Protein AF-Q03G58-F1 (afdb_monomer)

Foldseek 3Di:
DVVVVVVVVVVVVVVVVVLVVLQVQLLVVLPPDDPDQKDWLCVNCVSLVHDSVLCCDQPQVPPVCVVVNVVCVVVVQWDWDDDDPDTIIMGGSVSVSVVCVVCVVPGCSDPDDD

Mean predicted aligned error: 9.74 Å

Solvent-accessible surface area (backbone atoms only — not comparable to full-atom values): 6578 Å² total; per-residue (Å²): 108,75,66,59,55,50,51,52,50,53,52,49,51,52,50,49,54,52,48,50,52,53,49,52,52,28,56,54,50,63,74,57,89,65,99,56,69,55,40,40,51,62,54,48,12,57,55,64,76,46,49,62,59,56,46,38,54,70,50,68,65,18,79,90,40,40,68,58,53,46,52,34,35,76,70,64,43,37,46,78,46,75,55,86,97,44,73,48,42,38,33,28,37,66,61,52,40,52,50,42,71,75,44,48,89,77,49,83,82,67,91,77,84,127

Organism: Pediococcus pentosaceus (strain ATCC 25745 / CCUG 21536 / LMG 10740 / 183-1w) (NCBI:txid278197)

Sequence (114 aa):
MALDTMFEAMSKELVNEVLDRLRDEAIIKLDQDVLSPVISKHQLAKELCKSDKWVKDNIFENPRYSTDIQSMRDKGLIQMTAYGEKTRVIVNRKAIKKFLDEHSAELPWLEGVK

Radius of gyration: 16.7 Å; Cα contacts (8 Å, |Δi|>4): 91; chains: 1; bounding box: 41×28×52 Å

Secondary structure (DSSP, 8-state):
-HHHHHHHHHHHHHHHHHHHHHHHHHHHHTTSS-S-SEEEHHHHHHHTT--HHHHIIIIIS-GGGHHHHHHHHHTTSEEEEEETTEEEEEEEHHHHHHHHHHHTTTS---TT--

pLDDT: mean 76.83, std 10.72, range [33.06, 88.69]

Structure (mmCIF, N/CA/C/O backbone):
data_AF-Q03G58-F1
#
_entry.id   AF-Q03G58-F1
#
loop_
_atom_site.group_PDB
_atom_site.id
_atom_site.type_symbol
_atom_site.label_atom_id
_atom_site.label_alt_id
_atom_site.label_comp_id
_atom_site.label_asym_id
_atom_site.label_entity_id
_atom_site.label_seq_id
_atom_site.pdbx_PDB_ins_code
_atom_site.Cartn_x
_atom_site.Cartn_y
_atom_site.Cartn_z
_atom_site.occupancy
_atom_site.B_iso_or_equiv
_atom_site.auth_seq_id
_atom_site.auth_comp_id
_atom_site.auth_asym_id
_atom_site.auth_atom_id
_atom_site.pdbx_PDB_model_num
ATOM 1 N N . MET A 1 1 ? 24.093 -4.040 -34.830 1.00 56.75 1 MET A N 1
ATOM 2 C CA . MET A 1 1 ? 22.846 -4.839 -34.868 1.00 56.75 1 MET A CA 1
ATOM 3 C C . MET A 1 1 ? 22.808 -5.857 -33.733 1.00 56.75 1 MET A C 1
ATOM 5 O O . MET A 1 1 ? 22.087 -5.586 -32.798 1.00 56.75 1 MET A O 1
ATOM 9 N N . ALA A 1 2 ? 23.596 -6.944 -33.707 1.00 66.38 2 ALA A N 1
ATOM 10 C CA . ALA A 1 2 ? 23.544 -7.894 -32.573 1.00 66.38 2 ALA A CA 1
ATOM 11 C C . ALA A 1 2 ? 24.090 -7.326 -31.240 1.00 66.38 2 ALA A C 1
ATOM 13 O O . ALA A 1 2 ? 23.549 -7.615 -30.177 1.00 66.38 2 ALA A O 1
ATOM 14 N N . LEU A 1 3 ? 25.138 -6.494 -31.304 1.00 62.50 3 LEU A N 1
ATOM 15 C CA . LEU A 1 3 ? 25.772 -5.902 -30.119 1.00 62.50 3 LEU A CA 1
ATOM 16 C C . LEU A 1 3 ? 24.887 -4.843 -29.442 1.00 62.50 3 LEU A C 1
ATOM 18 O O . LEU A 1 3 ? 24.815 -4.807 -28.220 1.00 62.50 3 LEU A O 1
ATOM 22 N N . ASP A 1 4 ? 24.183 -4.028 -30.231 1.00 63.50 4 ASP A N 1
ATOM 23 C CA . ASP A 1 4 ? 23.256 -3.006 -29.727 1.00 63.50 4 ASP A CA 1
ATOM 24 C C . ASP A 1 4 ? 22.070 -3.650 -29.003 1.00 63.50 4 ASP A C 1
ATOM 26 O O . ASP A 1 4 ? 21.688 -3.216 -27.922 1.00 63.50 4 ASP A O 1
ATOM 30 N N . THR A 1 5 ? 21.548 -4.756 -29.543 1.00 69.44 5 THR A N 1
ATOM 31 C CA . THR A 1 5 ? 20.471 -5.525 -28.905 1.00 69.44 5 THR A CA 1
ATOM 32 C C . THR A 1 5 ? 20.936 -6.202 -27.613 1.00 69.44 5 THR A C 1
ATOM 34 O O . THR A 1 5 ? 20.191 -6.233 -26.638 1.00 69.44 5 THR A O 1
ATOM 37 N N . MET A 1 6 ? 22.173 -6.714 -27.569 1.00 63.78 6 MET A N 1
ATOM 38 C CA . MET A 1 6 ? 22.760 -7.260 -26.337 1.00 63.78 6 MET A CA 1
ATOM 39 C C . MET A 1 6 ? 23.016 -6.168 -25.289 1.00 63.78 6 MET A C 1
ATOM 41 O O . MET A 1 6 ? 22.757 -6.388 -24.109 1.00 63.78 6 MET A O 1
ATOM 45 N N . PHE A 1 7 ? 23.480 -4.986 -25.704 1.00 68.50 7 PHE A N 1
ATOM 46 C CA . PHE A 1 7 ? 23.691 -3.845 -24.814 1.00 68.50 7 PHE A CA 1
ATOM 47 C C . PHE A 1 7 ? 22.371 -3.317 -24.237 1.00 68.50 7 PHE A C 1
ATOM 49 O O . PHE A 1 7 ? 22.276 -3.097 -23.032 1.00 68.50 7 PHE A O 1
ATOM 56 N N . GLU A 1 8 ? 21.325 -3.193 -25.058 1.00 70.50 8 GLU A N 1
ATOM 57 C CA . GLU A 1 8 ? 19.981 -2.851 -24.582 1.00 70.50 8 GLU A CA 1
ATOM 58 C C . GLU A 1 8 ? 19.420 -3.901 -23.617 1.00 70.50 8 GLU A C 1
ATOM 60 O O . GLU A 1 8 ? 18.810 -3.539 -22.611 1.00 70.50 8 GLU A O 1
ATOM 65 N N . ALA A 1 9 ? 19.629 -5.192 -23.891 1.00 67.31 9 ALA A N 1
ATOM 66 C CA . ALA A 1 9 ? 19.168 -6.269 -23.019 1.00 67.31 9 ALA A CA 1
ATOM 67 C C . ALA A 1 9 ? 19.869 -6.237 -21.651 1.00 67.31 9 ALA A C 1
ATOM 69 O O . ALA A 1 9 ? 19.187 -6.206 -20.629 1.00 67.31 9 ALA A O 1
ATOM 70 N N . MET A 1 10 ? 21.204 -6.141 -21.626 1.00 65.56 10 MET A N 1
ATOM 71 C CA . MET A 1 10 ? 21.970 -6.019 -20.377 1.00 65.56 10 MET A CA 1
ATOM 72 C C . MET A 1 10 ? 21.618 -4.738 -19.615 1.00 65.56 10 MET A C 1
ATOM 74 O O . MET A 1 10 ? 21.524 -4.750 -18.391 1.00 65.56 10 MET A O 1
ATOM 78 N N . SER A 1 11 ? 21.384 -3.629 -20.324 1.00 73.50 11 SER A N 1
ATOM 79 C CA . SER A 1 11 ? 20.961 -2.379 -19.693 1.00 73.50 11 SER A CA 1
ATOM 80 C C . SER A 1 11 ? 19.583 -2.509 -19.045 1.00 73.50 11 SER A C 1
ATOM 82 O O . SER A 1 11 ? 19.385 -1.976 -17.958 1.00 73.50 11 SER A O 1
ATOM 84 N N . LYS A 1 12 ? 18.633 -3.204 -19.680 1.00 73.88 12 LYS A N 1
ATOM 85 C CA . LYS A 1 12 ? 17.306 -3.465 -19.100 1.00 73.88 12 LYS A CA 1
ATOM 86 C C . LYS A 1 12 ? 17.389 -4.397 -17.897 1.00 73.88 12 LYS A C 1
ATOM 88 O O . LYS A 1 12 ? 16.715 -4.156 -16.903 1.00 73.88 12 LYS A O 1
ATOM 93 N N . GLU A 1 13 ? 18.225 -5.425 -17.973 1.00 75.06 13 GLU A N 1
ATOM 94 C CA . GLU A 1 13 ? 18.432 -6.383 -16.886 1.00 75.06 13 GLU A CA 1
ATOM 95 C C . GLU A 1 13 ? 19.023 -5.702 -15.643 1.00 75.06 13 GLU A C 1
ATOM 97 O O . GLU A 1 13 ? 18.471 -5.833 -14.553 1.00 75.06 13 GLU A O 1
ATOM 102 N N . LEU A 1 14 ? 20.049 -4.861 -15.823 1.00 75.56 14 LEU A N 1
ATOM 103 C CA . LEU A 1 14 ? 20.640 -4.078 -14.736 1.00 75.56 14 LEU A CA 1
ATOM 104 C C . LEU A 1 14 ? 19.637 -3.084 -14.126 1.00 75.56 14 LEU A C 1
ATOM 106 O O . LEU A 1 14 ? 19.591 -2.901 -12.912 1.00 75.56 14 LEU A O 1
ATOM 110 N N . VAL A 1 15 ? 18.821 -2.437 -14.965 1.00 73.44 15 VAL A N 1
ATOM 111 C CA . VAL A 1 1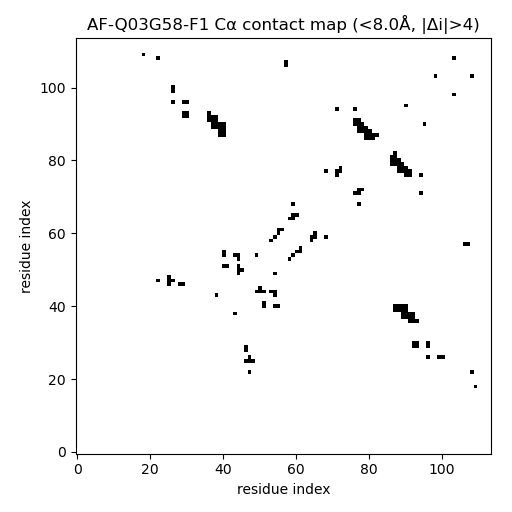5 ? 17.768 -1.516 -14.510 1.00 73.44 15 VAL A CA 1
ATOM 112 C C . VAL A 1 15 ? 16.718 -2.258 -13.685 1.00 73.44 15 VAL A C 1
ATOM 114 O O . VAL A 1 15 ? 16.348 -1.774 -12.618 1.00 73.44 15 VAL A O 1
ATOM 117 N N . ASN A 1 16 ? 16.282 -3.439 -14.126 1.00 72.75 16 ASN A N 1
ATOM 118 C CA . ASN A 1 16 ? 15.341 -4.264 -13.372 1.00 72.75 16 ASN A CA 1
ATOM 119 C C . ASN A 1 16 ? 15.928 -4.697 -12.024 1.00 72.75 16 ASN A C 1
ATOM 121 O O . ASN A 1 16 ? 15.261 -4.545 -11.007 1.00 72.75 16 ASN A O 1
ATOM 125 N N . GLU A 1 17 ? 17.191 -5.131 -11.987 1.00 77.19 17 GLU A N 1
ATOM 126 C CA . GLU A 1 17 ? 17.852 -5.541 -10.743 1.00 77.19 17 GLU A CA 1
ATOM 127 C C . GLU A 1 17 ? 17.974 -4.377 -9.741 1.00 77.19 17 GLU A C 1
ATOM 129 O O . GLU A 1 17 ? 17.718 -4.537 -8.546 1.00 77.19 17 GLU A O 1
ATOM 134 N N . VAL A 1 18 ? 18.320 -3.175 -10.215 1.00 73.81 18 VAL A N 1
ATOM 135 C CA . VAL A 1 18 ? 18.358 -1.969 -9.371 1.00 73.81 18 VAL A CA 1
ATOM 136 C C . VAL A 1 18 ? 16.962 -1.612 -8.859 1.00 73.81 18 VAL A C 1
ATOM 138 O O . VAL A 1 18 ? 16.815 -1.225 -7.700 1.00 73.81 18 VAL A O 1
ATOM 141 N N . LEU A 1 19 ? 15.932 -1.746 -9.692 1.00 71.19 19 LEU A N 1
ATOM 142 C CA . LEU A 1 19 ? 14.559 -1.443 -9.300 1.00 71.19 19 LEU A CA 1
ATOM 143 C C . LEU A 1 19 ? 14.000 -2.457 -8.292 1.00 71.19 19 LEU A C 1
ATOM 145 O O . LEU A 1 19 ? 13.309 -2.042 -7.361 1.00 71.19 19 LEU A O 1
ATOM 149 N N . ASP A 1 20 ? 14.339 -3.739 -8.423 1.00 75.56 20 ASP A N 1
ATOM 150 C CA . ASP A 1 20 ? 13.989 -4.770 -7.441 1.00 75.56 20 ASP A CA 1
ATOM 151 C C . ASP A 1 20 ? 14.664 -4.492 -6.091 1.00 75.56 20 ASP A C 1
ATOM 153 O O . ASP A 1 20 ? 13.995 -4.476 -5.058 1.00 75.56 20 ASP A O 1
ATOM 157 N N . ARG A 1 21 ? 15.955 -4.127 -6.089 1.00 74.25 21 ARG A N 1
ATOM 158 C CA . ARG A 1 21 ? 16.652 -3.713 -4.857 1.00 74.25 21 ARG A CA 1
ATOM 159 C C . ARG A 1 21 ? 16.014 -2.482 -4.210 1.00 74.25 21 ARG A C 1
ATOM 161 O O . ARG A 1 21 ? 15.852 -2.442 -2.993 1.00 74.25 21 ARG A O 1
ATOM 168 N N . LEU A 1 22 ? 15.631 -1.480 -5.005 1.00 71.50 22 LEU A N 1
ATOM 169 C CA . LEU A 1 22 ? 14.966 -0.270 -4.502 1.00 71.50 22 LEU A CA 1
ATOM 170 C C . LEU A 1 22 ? 13.579 -0.568 -3.919 1.00 71.50 22 LEU A C 1
ATOM 172 O O . LEU A 1 22 ? 13.188 0.044 -2.923 1.00 71.50 22 LEU A O 1
ATOM 176 N N . ARG A 1 23 ? 12.842 -1.505 -4.521 1.00 74.44 23 ARG A N 1
ATOM 177 C CA . ARG A 1 23 ? 11.563 -1.998 -4.003 1.00 74.44 23 ARG A CA 1
ATOM 178 C C . ARG A 1 23 ? 11.750 -2.692 -2.657 1.00 74.44 23 ARG A C 1
ATOM 180 O O . ARG A 1 23 ? 11.048 -2.343 -1.710 1.00 74.44 23 ARG A O 1
ATOM 187 N N . ASP A 1 24 ? 12.693 -3.622 -2.557 1.00 76.31 24 ASP A N 1
ATOM 188 C CA . ASP A 1 24 ? 12.947 -4.351 -1.314 1.00 76.31 24 ASP A CA 1
ATOM 189 C C . ASP A 1 24 ? 13.383 -3.395 -0.197 1.00 76.31 24 ASP A C 1
ATOM 191 O O . ASP A 1 24 ? 12.849 -3.443 0.912 1.00 76.31 24 ASP A O 1
ATOM 195 N N . GLU A 1 25 ? 14.264 -2.435 -0.495 1.00 73.69 25 GLU A N 1
ATOM 196 C CA . GLU A 1 25 ? 14.639 -1.388 0.458 1.00 73.69 25 GLU A CA 1
ATOM 197 C C . GLU A 1 25 ? 13.446 -0.543 0.929 1.00 73.69 25 GLU A C 1
ATOM 199 O O . GLU A 1 25 ? 13.366 -0.202 2.112 1.00 73.69 25 GLU A O 1
ATOM 204 N N . ALA A 1 26 ? 12.526 -0.184 0.029 1.00 69.88 26 ALA A N 1
ATOM 205 C CA . ALA A 1 26 ? 11.335 0.592 0.370 1.00 69.88 26 ALA A CA 1
ATOM 206 C C . ALA A 1 26 ? 10.394 -0.187 1.305 1.00 69.88 26 ALA A C 1
ATOM 208 O O . ALA A 1 26 ? 9.886 0.364 2.284 1.00 69.88 26 ALA A O 1
ATOM 209 N N . ILE A 1 27 ? 10.200 -1.483 1.047 1.00 71.19 27 ILE A N 1
ATOM 210 C CA . ILE A 1 27 ? 9.359 -2.358 1.875 1.00 71.19 27 ILE A CA 1
ATOM 211 C C . ILE A 1 27 ? 10.008 -2.621 3.246 1.00 71.19 27 ILE A C 1
ATOM 213 O O . ILE A 1 27 ? 9.319 -2.656 4.270 1.00 71.19 27 ILE A O 1
ATOM 217 N N . ILE A 1 28 ? 11.337 -2.743 3.304 1.00 71.62 28 ILE A N 1
ATOM 218 C CA . ILE A 1 28 ? 12.079 -2.894 4.564 1.00 71.62 28 ILE A CA 1
ATOM 219 C C . ILE A 1 28 ? 11.957 -1.627 5.427 1.00 71.62 28 ILE A C 1
ATOM 221 O O . ILE A 1 28 ? 11.682 -1.732 6.628 1.00 71.62 28 ILE A O 1
ATOM 225 N N . LYS A 1 29 ? 12.099 -0.436 4.826 1.00 70.12 29 LYS A N 1
ATOM 226 C CA . LYS A 1 29 ? 12.030 0.864 5.525 1.00 70.12 29 LYS A CA 1
ATOM 227 C C . LYS A 1 29 ? 10.663 1.152 6.149 1.00 70.12 29 LYS A C 1
ATOM 229 O O . LYS A 1 29 ? 10.605 1.813 7.180 1.00 70.12 29 LYS A O 1
ATOM 234 N N . LEU A 1 30 ? 9.588 0.571 5.614 1.00 69.19 30 LEU A N 1
ATOM 235 C CA . LEU A 1 30 ? 8.232 0.698 6.162 1.00 69.19 30 LEU A CA 1
ATOM 236 C C . LEU A 1 30 ? 8.104 0.238 7.630 1.00 69.19 30 LEU A C 1
ATOM 238 O O . LEU A 1 30 ? 7.211 0.722 8.334 1.00 69.19 30 LEU A O 1
ATOM 242 N N . ASP A 1 31 ? 8.988 -0.659 8.088 1.00 62.97 31 ASP A N 1
ATOM 243 C CA . ASP A 1 31 ? 9.019 -1.238 9.445 1.00 62.97 31 ASP A CA 1
ATOM 244 C C . ASP A 1 31 ? 10.140 -0.667 10.337 1.00 62.97 31 ASP A C 1
ATOM 246 O O . ASP A 1 31 ? 10.119 -0.866 11.552 1.00 62.97 31 ASP A O 1
ATOM 250 N N . GLN A 1 32 ? 11.133 0.019 9.758 1.00 55.94 32 GLN A N 1
ATOM 251 C CA . GLN A 1 32 ? 12.266 0.576 10.502 1.00 55.94 32 GLN A CA 1
ATOM 252 C C . GLN A 1 32 ? 11.923 1.974 11.040 1.00 55.94 32 GLN A C 1
ATOM 254 O O . GLN A 1 32 ? 11.549 2.869 10.291 1.00 55.94 32 GLN A O 1
ATOM 259 N N . ASP A 1 33 ? 12.081 2.154 12.353 1.00 53.66 33 ASP A N 1
ATOM 260 C CA . ASP A 1 33 ? 12.041 3.446 13.056 1.00 53.66 33 ASP A CA 1
ATOM 261 C C . ASP A 1 33 ? 10.746 4.262 12.950 1.00 53.66 33 ASP A C 1
ATOM 263 O O . ASP A 1 33 ? 10.706 5.371 12.411 1.00 53.66 33 ASP A O 1
ATOM 267 N N . VAL A 1 34 ? 9.656 3.762 13.546 1.00 58.22 34 VAL A N 1
ATOM 268 C CA . VAL A 1 34 ? 8.416 4.544 13.572 1.00 58.22 34 VAL A CA 1
ATOM 269 C C . VAL A 1 34 ? 7.678 4.465 14.897 1.00 58.22 34 VAL A C 1
ATOM 271 O O . VAL A 1 34 ? 7.071 3.463 15.259 1.00 58.22 34 VAL A O 1
ATOM 274 N N . LEU A 1 35 ? 7.639 5.616 15.565 1.00 59.16 35 LEU A N 1
ATOM 275 C CA . LEU A 1 35 ? 6.812 5.903 16.739 1.00 59.16 35 LEU A CA 1
ATOM 276 C C . LEU A 1 35 ? 5.298 5.789 16.470 1.00 59.16 35 LEU A C 1
ATOM 278 O O . LEU A 1 35 ? 4.518 5.671 17.411 1.00 59.16 35 LEU A O 1
ATOM 282 N N . SER A 1 36 ? 4.869 5.835 15.203 1.00 66.56 36 SER A N 1
ATOM 283 C CA . SER A 1 36 ? 3.460 5.764 14.807 1.00 66.56 36 SER A CA 1
ATOM 284 C C . SER A 1 36 ? 3.158 4.458 14.065 1.00 66.56 36 SER A C 1
ATOM 286 O O . SER A 1 36 ? 3.680 4.254 12.965 1.00 66.56 36 SER A O 1
ATOM 288 N N . PRO A 1 37 ? 2.250 3.606 14.580 1.00 77.38 37 PRO A N 1
ATOM 289 C CA . PRO A 1 37 ? 1.856 2.358 13.919 1.00 77.38 37 PRO A CA 1
ATOM 290 C C . PRO A 1 37 ? 1.054 2.590 12.629 1.00 77.38 37 PRO A C 1
ATOM 292 O O . PRO A 1 37 ? 0.761 1.641 11.903 1.00 77.38 37 PRO A O 1
ATOM 295 N N . VAL A 1 38 ? 0.686 3.841 12.340 1.00 83.75 38 VAL A N 1
ATOM 296 C CA . VAL A 1 38 ? -0.124 4.242 11.189 1.00 83.75 38 VAL A CA 1
ATOM 297 C C . VAL A 1 38 ? 0.561 5.323 10.348 1.00 83.75 38 VAL A C 1
ATOM 299 O O . VAL A 1 38 ? 1.281 6.176 10.873 1.00 83.75 38 VAL A O 1
ATOM 302 N N . ILE A 1 39 ? 0.300 5.301 9.040 1.00 86.75 39 ILE A N 1
ATOM 303 C CA . ILE A 1 39 ? 0.779 6.260 8.035 1.00 86.75 39 ILE A CA 1
ATOM 304 C C . ILE A 1 39 ? -0.353 6.755 7.150 1.00 86.75 39 ILE A C 1
ATOM 306 O O . ILE A 1 39 ? -1.336 6.058 6.924 1.00 86.75 39 ILE A O 1
ATOM 310 N N . SER A 1 40 ? -0.214 7.969 6.624 1.00 87.25 40 SER A N 1
ATOM 311 C CA . SER A 1 40 ? -1.127 8.472 5.599 1.00 87.25 40 SER A CA 1
ATOM 312 C C . SER A 1 40 ? -0.804 7.860 4.233 1.00 87.25 40 SER A C 1
ATOM 314 O O . SER A 1 40 ? 0.335 7.470 3.983 1.00 87.25 40 SER A O 1
ATOM 316 N N . LYS A 1 41 ? -1.774 7.851 3.308 1.00 87.31 41 LYS A N 1
ATOM 317 C CA . LYS A 1 41 ? -1.532 7.473 1.901 1.00 87.31 41 LYS A CA 1
ATOM 318 C C . LYS A 1 41 ? -0.371 8.247 1.272 1.00 87.31 41 LYS A C 1
ATOM 320 O O . LYS A 1 41 ? 0.433 7.655 0.567 1.00 87.31 41 LYS A O 1
ATOM 325 N N . HIS A 1 42 ? -0.277 9.545 1.551 1.00 85.44 42 HIS A N 1
ATOM 326 C CA . HIS A 1 42 ? 0.801 10.381 1.029 1.00 85.44 42 HIS A CA 1
ATOM 327 C C . HIS A 1 42 ? 2.170 9.944 1.556 1.00 85.44 42 HIS A C 1
ATOM 329 O O . HIS A 1 42 ? 3.124 9.822 0.794 1.00 85.44 42 HIS A O 1
ATOM 335 N N . GLN A 1 43 ? 2.256 9.639 2.853 1.00 83.75 43 GLN A N 1
ATOM 336 C CA . GLN A 1 43 ? 3.489 9.125 3.438 1.00 83.75 43 GLN A CA 1
ATOM 337 C C . GLN A 1 43 ? 3.835 7.740 2.875 1.00 83.75 43 GLN A C 1
ATOM 339 O O . GLN A 1 43 ? 4.987 7.509 2.534 1.00 83.75 43 GLN A O 1
ATOM 344 N N . LEU A 1 44 ? 2.845 6.855 2.708 1.00 84.81 44 LEU A N 1
ATOM 345 C CA . LEU A 1 44 ? 3.027 5.556 2.055 1.00 84.81 44 LEU A CA 1
ATOM 346 C C . LEU A 1 44 ? 3.572 5.719 0.630 1.00 84.81 44 LEU A C 1
ATOM 348 O O . LEU A 1 44 ? 4.540 5.065 0.271 1.00 84.81 44 LEU A O 1
ATOM 352 N N . ALA A 1 45 ? 2.997 6.622 -0.166 1.00 84.56 45 ALA A N 1
ATOM 353 C CA . ALA A 1 45 ? 3.479 6.913 -1.513 1.00 84.56 45 ALA A CA 1
ATOM 354 C C . ALA A 1 45 ? 4.939 7.385 -1.506 1.00 84.56 45 ALA A C 1
ATOM 356 O O . ALA A 1 45 ? 5.745 6.904 -2.300 1.00 84.56 45 ALA A O 1
ATOM 357 N N . LYS A 1 46 ? 5.298 8.250 -0.552 1.00 83.62 46 LYS A N 1
ATOM 358 C CA . LYS A 1 46 ? 6.674 8.714 -0.368 1.00 83.62 46 LYS A CA 1
ATOM 359 C C . LYS A 1 46 ? 7.635 7.578 -0.008 1.00 83.62 46 LYS A C 1
ATOM 361 O O . LYS A 1 46 ? 8.717 7.529 -0.579 1.00 83.62 46 LYS A O 1
ATOM 366 N N . GLU A 1 47 ? 7.255 6.678 0.899 1.00 81.75 47 GLU A N 1
ATOM 367 C CA . GLU A 1 47 ? 8.110 5.544 1.283 1.00 81.75 47 GLU A CA 1
ATOM 368 C C . GLU A 1 47 ? 8.273 4.527 0.149 1.00 81.75 47 GLU A C 1
ATOM 370 O O . GLU A 1 47 ? 9.354 3.981 -0.028 1.00 81.75 47 GLU A O 1
ATOM 375 N N . LEU A 1 48 ? 7.246 4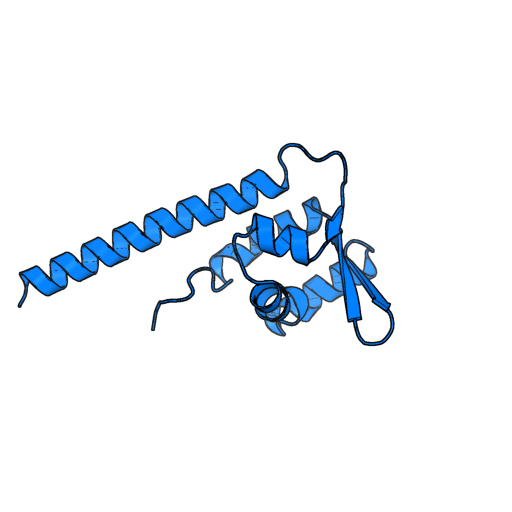.352 -0.684 1.00 78.69 48 LEU A N 1
ATOM 376 C CA . LEU A 1 48 ? 7.312 3.508 -1.879 1.00 78.69 48 LEU A CA 1
ATOM 377 C C . LEU A 1 48 ? 8.007 4.181 -3.071 1.00 78.69 48 LEU A C 1
ATOM 379 O O . LEU A 1 48 ? 8.116 3.565 -4.129 1.00 78.69 48 LEU A O 1
ATOM 383 N N . CYS A 1 49 ? 8.446 5.439 -2.941 1.00 79.81 49 CYS A N 1
ATOM 384 C CA . CYS A 1 49 ? 8.944 6.252 -4.056 1.00 79.81 49 CYS A CA 1
ATOM 385 C C . CYS A 1 49 ? 7.961 6.285 -5.248 1.00 79.81 49 CYS A C 1
ATOM 387 O O . CYS A 1 49 ? 8.361 6.246 -6.413 1.00 79.81 49 CYS A O 1
ATOM 389 N N . LYS A 1 50 ? 6.654 6.343 -4.957 1.00 82.75 50 LYS A N 1
ATOM 390 C CA . LYS A 1 50 ? 5.556 6.371 -5.936 1.00 82.75 50 LYS A CA 1
ATOM 391 C C . LYS A 1 50 ? 4.674 7.601 -5.771 1.00 82.75 50 LYS A C 1
ATOM 393 O O . LYS A 1 50 ? 4.720 8.312 -4.772 1.00 82.75 50 LYS A O 1
ATOM 398 N N . SER A 1 51 ? 3.841 7.859 -6.778 1.00 83.19 51 SER A N 1
ATOM 399 C CA . SER A 1 51 ? 2.848 8.930 -6.711 1.00 83.19 51 SER A CA 1
ATOM 400 C C . SER A 1 51 ? 1.640 8.530 -5.853 1.00 83.19 51 SER A C 1
ATOM 402 O O . SER A 1 51 ? 1.236 7.366 -5.802 1.00 83.19 51 SER A O 1
ATOM 404 N N . ASP A 1 52 ? 0.991 9.517 -5.228 1.00 81.88 52 ASP A N 1
ATOM 405 C CA . ASP A 1 52 ? -0.281 9.339 -4.508 1.00 81.88 52 ASP A CA 1
ATOM 406 C C . ASP A 1 52 ? -1.388 8.704 -5.356 1.00 81.88 52 ASP A C 1
ATOM 408 O O . ASP A 1 52 ? -2.331 8.116 -4.811 1.00 81.88 52 ASP A O 1
ATOM 412 N N . LYS A 1 53 ? -1.309 8.901 -6.676 1.00 83.94 53 LYS A N 1
ATOM 413 C CA . LYS A 1 53 ? -2.221 8.328 -7.660 1.00 83.94 53 LYS A CA 1
ATOM 414 C C . LYS A 1 53 ? -1.894 6.858 -7.899 1.00 83.94 53 LYS A C 1
ATOM 416 O O . LYS A 1 53 ? -2.793 6.039 -7.801 1.00 83.94 53 LYS A O 1
ATOM 421 N N . TRP A 1 54 ? -0.619 6.513 -8.091 1.00 86.50 54 TRP A N 1
ATOM 422 C CA . TRP A 1 54 ? -0.195 5.119 -8.244 1.00 86.50 54 TRP A CA 1
ATOM 423 C C . TRP A 1 54 ? -0.622 4.273 -7.041 1.00 86.50 54 TRP A C 1
ATOM 425 O O . TRP A 1 54 ? -1.196 3.205 -7.220 1.00 86.50 54 TRP A O 1
ATOM 435 N N . VAL A 1 55 ? -0.430 4.780 -5.819 1.00 85.12 55 VAL A N 1
ATOM 436 C CA . VAL A 1 55 ? -0.857 4.086 -4.593 1.00 85.12 55 VAL A CA 1
ATOM 437 C C . VAL A 1 55 ? -2.382 3.964 -4.509 1.00 85.12 55 VAL A C 1
ATOM 439 O O . VAL A 1 55 ? -2.904 2.942 -4.076 1.00 85.12 55 VAL A O 1
ATOM 442 N N . LYS A 1 56 ? -3.131 4.988 -4.928 1.00 84.94 56 LYS A N 1
ATOM 443 C CA . LYS A 1 56 ? -4.597 4.917 -4.970 1.00 84.94 56 LYS A CA 1
ATOM 444 C C . LYS A 1 56 ? -5.054 3.842 -5.955 1.00 84.94 56 LYS A C 1
ATOM 446 O O . LYS A 1 56 ? -5.757 2.931 -5.546 1.00 84.94 56 LYS A O 1
ATOM 451 N N . ASP A 1 57 ? -4.595 3.918 -7.196 1.00 85.44 57 ASP A N 1
ATOM 452 C CA . ASP A 1 57 ? -5.120 3.127 -8.30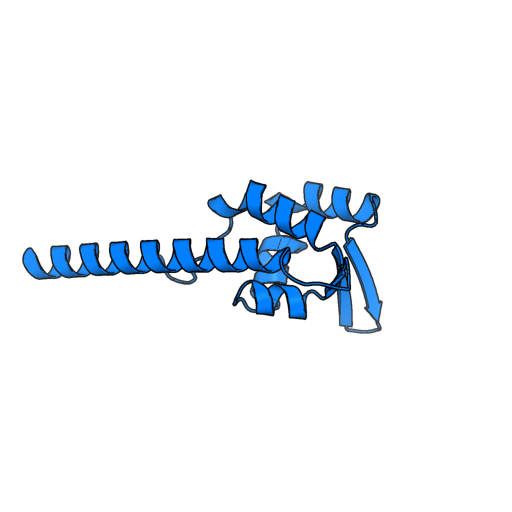8 1.00 85.44 57 ASP A CA 1
ATOM 453 C C . ASP A 1 57 ? -4.635 1.664 -8.264 1.00 85.44 57 ASP A C 1
ATOM 455 O O . ASP A 1 57 ? -5.387 0.759 -8.614 1.00 85.44 57 ASP A O 1
ATOM 459 N N . ASN A 1 58 ? -3.403 1.408 -7.800 1.00 84.19 58 ASN A N 1
ATOM 460 C CA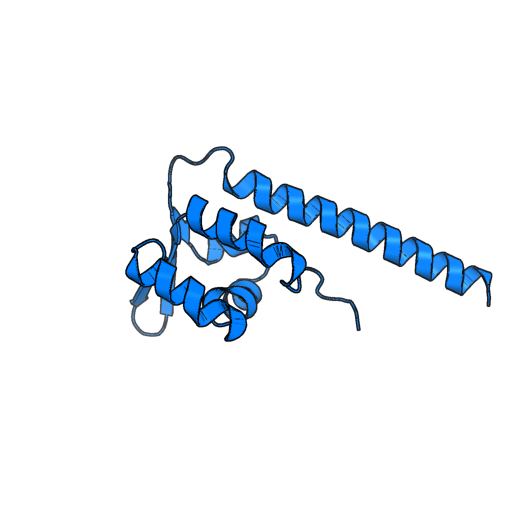 . ASN A 1 58 ? -2.806 0.063 -7.805 1.00 84.19 58 ASN A CA 1
ATOM 461 C C . ASN A 1 58 ? -2.921 -0.685 -6.475 1.00 84.19 58 ASN A C 1
ATOM 463 O O . ASN A 1 58 ? -2.824 -1.911 -6.486 1.00 84.19 58 ASN A O 1
ATOM 467 N N . ILE A 1 59 ? -3.140 0.017 -5.356 1.00 84.88 59 ILE A N 1
ATOM 468 C CA . ILE A 1 59 ? -3.269 -0.604 -4.030 1.00 84.88 59 ILE A CA 1
ATOM 469 C C . ILE A 1 59 ? -4.705 -0.476 -3.515 1.00 84.88 59 ILE A C 1
ATOM 471 O O . ILE A 1 59 ? -5.375 -1.484 -3.331 1.00 84.88 59 ILE A O 1
ATOM 475 N N . PHE A 1 60 ? -5.200 0.747 -3.292 1.00 83.75 60 PHE A N 1
ATOM 476 C CA . PHE A 1 60 ? -6.473 0.951 -2.580 1.00 83.75 60 PHE A CA 1
ATOM 477 C C . PHE A 1 60 ? -7.728 0.748 -3.431 1.00 83.75 60 PHE A C 1
ATOM 479 O O . PHE A 1 60 ? -8.739 0.277 -2.921 1.00 83.75 60 PHE A O 1
ATOM 486 N N . GLU A 1 61 ? -7.685 1.146 -4.697 1.00 84.31 61 GLU A N 1
ATOM 487 C CA . GLU A 1 61 ? -8.816 1.099 -5.630 1.00 84.31 61 GLU A CA 1
ATOM 488 C C . GLU A 1 61 ? -8.636 0.018 -6.698 1.00 84.31 61 GLU A C 1
ATOM 490 O O . GLU A 1 61 ? -9.456 -0.102 -7.606 1.00 84.31 61 GLU A O 1
ATOM 495 N N . ASN A 1 62 ? -7.584 -0.794 -6.580 1.00 83.19 62 ASN A N 1
ATOM 496 C CA . ASN A 1 62 ? -7.347 -1.898 -7.490 1.00 83.19 62 ASN A CA 1
ATOM 497 C C . ASN A 1 62 ? -8.401 -2.996 -7.259 1.00 83.19 62 ASN A C 1
ATOM 499 O O . ASN A 1 62 ? -8.446 -3.568 -6.165 1.00 83.19 62 ASN A O 1
ATOM 503 N N . PRO A 1 63 ? -9.213 -3.353 -8.274 1.00 83.00 63 PRO A N 1
ATOM 504 C CA . PRO A 1 63 ? -10.252 -4.371 -8.133 1.00 83.00 63 PRO A CA 1
ATOM 505 C C . PRO A 1 63 ? -9.718 -5.738 -7.702 1.00 83.00 63 PRO A C 1
ATOM 507 O O . PRO A 1 63 ? -10.438 -6.500 -7.069 1.00 83.00 63 PRO A O 1
ATOM 510 N N . ARG A 1 64 ? -8.456 -6.056 -8.024 1.00 83.12 64 ARG A N 1
ATOM 511 C CA . ARG A 1 64 ? -7.830 -7.329 -7.635 1.00 83.12 64 ARG A CA 1
ATOM 512 C C . ARG A 1 64 ? -7.650 -7.455 -6.127 1.00 83.12 64 ARG A C 1
ATOM 514 O O . ARG A 1 64 ? -7.791 -8.546 -5.594 1.00 83.12 64 ARG A O 1
ATOM 521 N N . TYR A 1 65 ? -7.381 -6.338 -5.459 1.00 84.88 65 TYR A N 1
ATOM 522 C CA . TYR A 1 65 ? -7.091 -6.288 -4.027 1.00 84.88 65 TYR A CA 1
ATOM 523 C C . TYR A 1 65 ? -8.272 -5.761 -3.212 1.00 84.88 65 TYR A C 1
ATOM 525 O O . TYR A 1 65 ? -8.149 -5.566 -2.004 1.00 84.88 65 TYR A O 1
ATOM 533 N N . SER A 1 66 ? -9.436 -5.533 -3.836 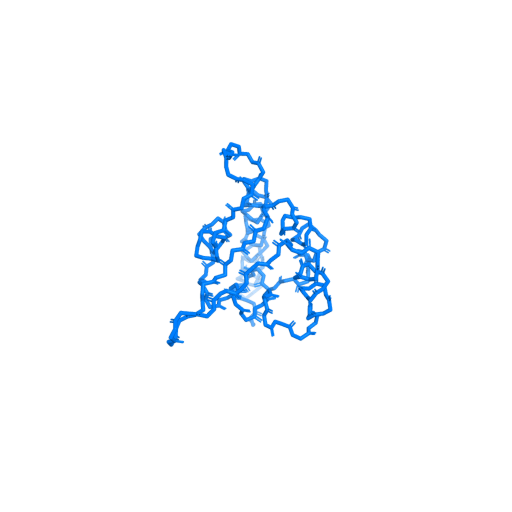1.00 82.75 66 SER A N 1
ATOM 534 C CA . SER A 1 66 ? -10.584 -4.929 -3.152 1.00 82.75 66 SER A CA 1
ATOM 535 C C . SER A 1 66 ? -11.010 -5.739 -1.929 1.00 82.75 66 SER A C 1
ATOM 537 O O . SER A 1 66 ? -11.347 -5.158 -0.902 1.00 82.75 66 SER A O 1
ATOM 539 N N . THR A 1 67 ? -10.953 -7.070 -2.015 1.00 86.31 67 THR A N 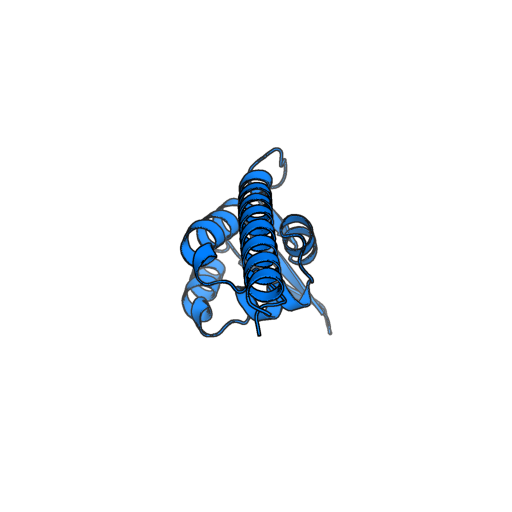1
ATOM 540 C CA . THR A 1 67 ? -11.307 -7.984 -0.921 1.00 86.31 67 THR A CA 1
ATOM 541 C C . THR A 1 67 ? -10.348 -7.863 0.263 1.00 86.31 67 THR A C 1
ATOM 543 O O . THR A 1 67 ? -10.794 -7.815 1.413 1.00 86.31 67 THR A O 1
ATOM 546 N N . ASP A 1 68 ? -9.045 -7.755 0.003 1.00 85.88 68 ASP A N 1
ATOM 547 C CA . ASP A 1 68 ? -8.027 -7.631 1.051 1.00 85.88 68 ASP A CA 1
ATOM 548 C C . ASP A 1 68 ? -8.082 -6.252 1.699 1.00 85.88 68 ASP A C 1
ATOM 550 O O . ASP A 1 68 ? -8.113 -6.137 2.925 1.00 85.88 68 ASP A O 1
ATOM 554 N N . ILE A 1 69 ? -8.210 -5.200 0.888 1.00 85.88 69 ILE A N 1
ATOM 555 C CA . ILE A 1 69 ? -8.379 -3.824 1.362 1.00 85.88 69 ILE A CA 1
ATOM 556 C C . ILE A 1 69 ? -9.662 -3.681 2.185 1.00 85.88 69 ILE A C 1
ATOM 558 O O . ILE A 1 69 ? -9.652 -3.029 3.233 1.00 85.88 69 ILE A O 1
ATOM 562 N N . GLN A 1 70 ? -10.759 -4.313 1.764 1.00 85.69 70 GLN A N 1
ATOM 563 C CA . GLN A 1 70 ? -12.007 -4.314 2.522 1.00 85.69 70 GLN A CA 1
ATOM 564 C C . GLN A 1 70 ? -11.857 -5.084 3.836 1.00 85.69 70 GLN A C 1
ATOM 566 O O . GLN A 1 70 ? -12.201 -4.552 4.886 1.00 85.69 70 GLN A O 1
ATOM 571 N N . SER A 1 71 ? -11.205 -6.248 3.819 1.00 88.12 71 SER A N 1
ATOM 572 C CA . SER A 1 71 ? -10.889 -7.008 5.035 1.00 88.12 71 SER A CA 1
ATOM 573 C C . SER A 1 71 ? -9.999 -6.221 6.005 1.00 88.12 71 SER A C 1
ATOM 575 O O . SE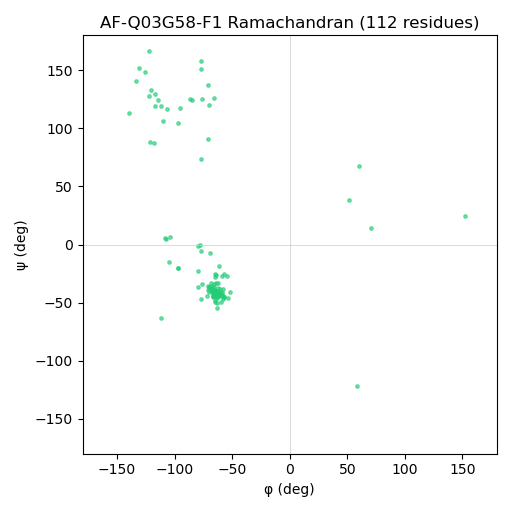R A 1 71 ? -10.175 -6.282 7.223 1.00 88.12 71 SER A O 1
ATOM 577 N N . MET A 1 72 ? -9.031 -5.461 5.490 1.00 86.69 72 MET A N 1
ATOM 578 C CA . MET A 1 72 ? -8.190 -4.567 6.287 1.00 86.69 72 MET A CA 1
ATOM 579 C C . MET A 1 72 ? -8.997 -3.397 6.860 1.00 86.69 72 MET A C 1
ATOM 581 O O . MET A 1 72 ? -8.758 -2.995 8.000 1.00 86.69 72 MET A O 1
ATOM 585 N N . ARG A 1 73 ? -9.964 -2.863 6.109 1.00 87.56 73 ARG A N 1
ATOM 586 C CA . ARG A 1 73 ? -10.877 -1.813 6.575 1.00 87.56 73 ARG A CA 1
ATOM 587 C C . ARG A 1 73 ? -11.798 -2.318 7.686 1.00 87.56 73 ARG A C 1
ATOM 589 O O . ARG A 1 73 ? -11.909 -1.653 8.711 1.00 87.56 73 ARG A O 1
ATOM 596 N N . ASP A 1 74 ? -12.369 -3.508 7.527 1.00 87.50 74 ASP A N 1
ATOM 597 C CA . ASP A 1 74 ? -13.257 -4.137 8.513 1.00 87.50 74 ASP A CA 1
ATOM 598 C C . ASP A 1 74 ? -12.522 -4.446 9.827 1.00 87.50 74 ASP A C 1
ATOM 600 O O . ASP A 1 74 ? -13.075 -4.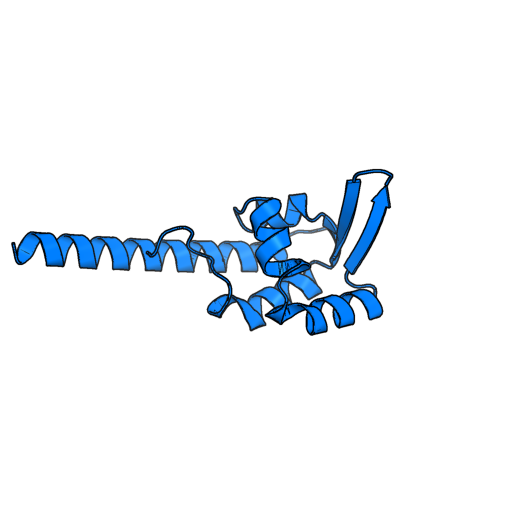305 10.915 1.00 87.50 74 ASP A O 1
ATOM 604 N N . LYS A 1 75 ? -11.227 -4.779 9.741 1.00 87.06 75 LYS A N 1
ATOM 605 C CA . LYS A 1 75 ? -10.329 -4.952 10.898 1.00 87.06 75 LYS A CA 1
ATOM 606 C C . LYS A 1 75 ? -9.828 -3.630 11.500 1.00 87.06 75 LYS A C 1
ATOM 608 O O . LYS A 1 75 ? -9.037 -3.655 12.441 1.00 87.06 75 LYS A O 1
ATOM 613 N N . GLY A 1 76 ? -10.222 -2.480 10.950 1.00 84.69 76 GLY A N 1
ATOM 614 C CA . GLY A 1 76 ? -9.772 -1.158 11.396 1.00 84.69 76 GLY A CA 1
ATOM 615 C C . GLY A 1 76 ? -8.306 -0.836 11.076 1.00 84.69 76 GLY A C 1
ATOM 616 O O . GLY A 1 76 ? -7.757 0.121 11.617 1.00 84.69 76 GLY A O 1
ATOM 617 N N . LEU A 1 77 ? -7.659 -1.613 10.199 1.00 87.06 77 LEU A N 1
ATOM 618 C CA . LEU A 1 77 ? -6.268 -1.411 9.770 1.00 87.06 77 LEU A CA 1
ATOM 619 C C . LEU A 1 77 ? -6.146 -0.307 8.713 1.00 87.06 77 LEU A C 1
ATOM 621 O O . LEU A 1 77 ? -5.072 0.274 8.557 1.00 87.06 77 LEU A O 1
ATOM 625 N N . ILE A 1 78 ? -7.237 -0.015 8.001 1.00 87.75 78 ILE A N 1
ATOM 626 C CA . ILE A 1 78 ? -7.369 1.101 7.062 1.00 87.75 78 ILE A CA 1
ATOM 627 C C . ILE A 1 78 ? -8.537 1.973 7.514 1.00 87.75 78 ILE A C 1
ATOM 629 O O . ILE A 1 78 ? -9.658 1.498 7.678 1.00 87.75 78 ILE A O 1
ATOM 633 N N . GLN A 1 79 ? -8.285 3.268 7.658 1.00 85.94 79 GLN A N 1
ATOM 634 C CA . GLN A 1 79 ? -9.300 4.274 7.932 1.00 85.94 79 GLN A CA 1
ATOM 635 C C . GLN A 1 79 ? -9.361 5.258 6.768 1.00 85.94 79 GLN A C 1
ATOM 637 O O . GLN A 1 79 ? -8.385 5.937 6.448 1.00 85.94 79 GLN A O 1
ATOM 642 N N . MET A 1 80 ? -10.527 5.322 6.131 1.00 83.94 80 MET A N 1
ATOM 643 C CA . MET A 1 80 ? -10.833 6.278 5.073 1.00 83.94 80 MET A CA 1
ATOM 644 C C . MET A 1 80 ? -11.849 7.277 5.611 1.00 83.94 80 MET A C 1
ATOM 646 O O . MET A 1 80 ? -13.022 6.945 5.774 1.00 83.94 80 MET A O 1
ATOM 650 N N . THR A 1 81 ? -11.394 8.493 5.890 1.00 81.56 81 THR A N 1
ATOM 651 C CA . THR A 1 81 ? -12.244 9.576 6.383 1.00 81.56 81 THR A CA 1
ATOM 652 C C . THR A 1 81 ? -12.462 10.577 5.259 1.00 81.56 81 THR A C 1
ATOM 654 O O . THR A 1 81 ? -11.511 11.199 4.779 1.00 81.56 81 THR A O 1
ATOM 657 N N . ALA A 1 82 ? -13.710 10.731 4.823 1.00 77.94 82 ALA A N 1
ATOM 658 C CA . ALA A 1 82 ? -14.084 11.764 3.867 1.00 77.94 82 ALA A CA 1
ATOM 659 C C . ALA A 1 82 ? -14.144 13.129 4.574 1.00 77.94 82 ALA A C 1
ATOM 661 O O . ALA A 1 82 ? -14.838 13.289 5.575 1.00 77.94 82 ALA A O 1
ATOM 662 N N . TYR A 1 83 ? -13.412 14.107 4.048 1.00 73.56 83 TYR A N 1
ATOM 663 C CA . TYR A 1 83 ? -13.415 15.507 4.465 1.00 73.56 83 TYR A CA 1
ATOM 664 C C . TYR A 1 83 ? -13.814 16.368 3.262 1.00 73.56 83 TYR A C 1
ATOM 666 O O . TYR A 1 83 ? -12.960 16.811 2.489 1.00 73.56 83 TYR A O 1
ATOM 674 N N . GLY A 1 84 ? -15.121 16.577 3.081 1.00 76.56 84 GLY A N 1
ATOM 675 C CA . GLY A 1 84 ? -15.656 17.283 1.912 1.00 76.56 84 GLY A CA 1
ATOM 676 C C . GLY A 1 84 ? -15.242 16.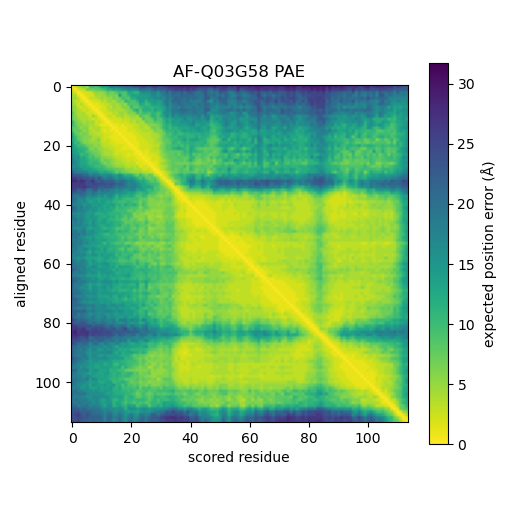590 0.610 1.00 76.56 84 GLY A C 1
ATOM 677 O O . GLY A 1 84 ? -15.502 15.404 0.435 1.00 76.56 84 GLY A O 1
ATOM 678 N N . GLU A 1 85 ? -14.548 17.311 -0.273 1.00 72.50 85 GLU A N 1
ATOM 679 C CA . GLU A 1 85 ? -14.041 16.787 -1.555 1.00 72.50 85 GLU A CA 1
ATOM 680 C C . GLU A 1 85 ? -12.774 15.917 -1.433 1.00 72.50 85 GLU A C 1
ATOM 682 O O . GLU A 1 85 ? -12.303 15.362 -2.426 1.00 72.50 85 GLU A O 1
ATOM 687 N N . LYS A 1 86 ? -12.176 15.795 -0.238 1.00 73.56 86 LYS A N 1
ATOM 688 C CA . LYS A 1 86 ? -10.907 15.076 -0.038 1.00 73.56 86 LYS A CA 1
ATOM 689 C C . LYS A 1 86 ? -11.080 13.877 0.884 1.00 73.56 86 LYS A C 1
ATOM 691 O O . LYS A 1 86 ? -11.545 14.011 2.010 1.00 73.56 86 LYS A O 1
ATOM 696 N N . THR A 1 87 ? -10.599 12.711 0.464 1.00 76.81 87 THR A N 1
ATOM 697 C CA . THR A 1 87 ? -10.549 11.516 1.320 1.00 76.81 87 THR A CA 1
ATOM 698 C C . THR A 1 87 ? -9.176 11.394 1.966 1.00 76.81 87 THR A C 1
ATOM 700 O O . THR A 1 87 ? -8.166 11.214 1.282 1.00 76.81 87 THR A O 1
ATOM 703 N N . ARG A 1 88 ? -9.127 11.467 3.298 1.00 81.75 88 ARG A N 1
ATOM 704 C CA . ARG A 1 88 ? -7.924 11.149 4.066 1.00 81.75 88 ARG A CA 1
ATOM 705 C C . ARG A 1 88 ? -7.882 9.645 4.295 1.00 81.75 88 ARG A C 1
ATOM 707 O O . ARG A 1 88 ? -8.817 9.076 4.845 1.00 81.75 88 ARG A O 1
ATOM 714 N N . VAL A 1 89 ? -6.787 9.017 3.884 1.00 85.06 89 VAL A N 1
ATOM 715 C CA . VAL A 1 89 ? -6.566 7.580 4.064 1.00 85.06 89 VAL A CA 1
ATOM 716 C C . VAL A 1 89 ? -5.394 7.392 5.014 1.00 85.06 89 VAL A C 1
ATOM 718 O O . VAL A 1 89 ? -4.312 7.942 4.780 1.00 85.06 89 VAL A O 1
ATOM 721 N N . ILE A 1 90 ? -5.635 6.654 6.093 1.00 88.00 90 ILE A N 1
ATOM 722 C CA . ILE A 1 90 ? -4.653 6.273 7.106 1.00 88.00 90 ILE A CA 1
ATOM 723 C C . ILE A 1 90 ? -4.603 4.750 7.146 1.00 88.00 90 ILE A C 1
ATOM 725 O O . ILE A 1 90 ? -5.644 4.099 7.173 1.00 88.00 90 ILE A O 1
ATOM 729 N N . VAL A 1 91 ? -3.401 4.186 7.144 1.00 88.69 91 VAL A N 1
ATOM 730 C CA . VAL A 1 91 ? -3.178 2.743 7.091 1.00 88.69 91 VAL A CA 1
ATOM 731 C C . VAL A 1 91 ? -2.149 2.316 8.117 1.00 88.69 91 VAL A C 1
ATOM 733 O O . VAL A 1 91 ? -1.151 2.999 8.335 1.00 88.69 91 VAL A O 1
ATOM 736 N N . ASN A 1 92 ? -2.384 1.169 8.741 1.00 88.38 92 ASN A N 1
ATOM 737 C CA . ASN A 1 92 ? -1.428 0.525 9.621 1.00 88.38 92 ASN A CA 1
ATOM 738 C C . ASN A 1 92 ? -0.188 0.050 8.842 1.00 88.38 92 ASN A C 1
ATOM 740 O O . ASN A 1 92 ? -0.314 -0.709 7.880 1.00 88.38 92 ASN A O 1
ATOM 744 N N . ARG A 1 93 ? 1.007 0.460 9.289 1.00 83.62 93 ARG A N 1
ATOM 745 C CA . ARG A 1 93 ? 2.294 0.151 8.640 1.00 83.62 93 ARG A CA 1
ATOM 746 C C . ARG A 1 93 ? 2.538 -1.347 8.489 1.00 83.62 93 ARG A C 1
ATOM 748 O O . ARG A 1 93 ? 2.912 -1.797 7.415 1.00 83.62 93 ARG A O 1
ATOM 755 N N . LYS A 1 94 ? 2.274 -2.134 9.535 1.00 83.62 94 LYS A N 1
ATOM 756 C CA . LYS A 1 94 ? 2.497 -3.588 9.503 1.00 83.62 94 LYS A CA 1
ATOM 757 C C . LYS A 1 94 ? 1.543 -4.279 8.544 1.00 83.62 94 LYS A C 1
ATOM 759 O O . LYS A 1 94 ? 1.938 -5.188 7.824 1.00 83.62 94 LYS A O 1
ATOM 764 N N . ALA A 1 95 ? 0.289 -3.836 8.532 1.00 85.19 95 ALA A N 1
ATOM 765 C CA . ALA A 1 95 ? -0.723 -4.407 7.660 1.00 85.19 95 ALA A CA 1
ATOM 766 C C . ALA A 1 95 ? -0.414 -4.118 6.185 1.00 85.19 95 ALA A C 1
ATOM 768 O O . ALA A 1 95 ? -0.473 -5.032 5.368 1.00 85.19 95 ALA A O 1
ATOM 769 N N . ILE A 1 96 ? -0.041 -2.876 5.851 1.00 84.44 96 ILE A N 1
ATOM 770 C CA . ILE A 1 96 ? 0.324 -2.531 4.473 1.00 84.44 96 ILE A CA 1
ATOM 771 C C . ILE A 1 96 ? 1.652 -3.147 4.058 1.00 84.44 96 ILE A C 1
ATOM 773 O O . ILE A 1 96 ? 1.765 -3.585 2.924 1.00 84.44 96 ILE A O 1
ATOM 777 N N . LYS A 1 97 ? 2.631 -3.248 4.962 1.00 83.75 97 LYS A N 1
ATOM 778 C CA . LYS A 1 97 ? 3.879 -3.955 4.685 1.00 83.75 97 LYS A CA 1
ATOM 779 C C . LYS A 1 97 ? 3.608 -5.415 4.347 1.00 83.75 97 LYS A C 1
ATOM 781 O O . LYS A 1 97 ? 4.056 -5.865 3.310 1.00 83.75 97 LYS A O 1
ATOM 786 N N . LYS A 1 98 ? 2.813 -6.115 5.160 1.00 84.50 98 LYS A N 1
ATOM 787 C CA . LYS A 1 98 ? 2.446 -7.508 4.892 1.00 84.50 98 LYS A CA 1
ATOM 788 C C . LYS A 1 98 ? 1.720 -7.664 3.552 1.00 84.50 98 LYS A C 1
ATOM 790 O O . LYS A 1 98 ? 2.056 -8.555 2.786 1.00 84.50 98 LYS A O 1
ATOM 795 N N . PHE A 1 99 ? 0.776 -6.770 3.260 1.00 86.31 99 PHE A N 1
ATOM 796 C CA . PHE A 1 99 ? 0.105 -6.732 1.960 1.00 86.31 99 PHE A CA 1
ATOM 797 C C . PHE A 1 99 ? 1.107 -6.537 0.812 1.00 86.31 99 PHE A C 1
ATOM 799 O O . PHE A 1 99 ? 1.031 -7.220 -0.204 1.00 86.31 99 PHE A O 1
ATOM 806 N N . LEU A 1 100 ? 2.062 -5.618 0.970 1.00 83.50 100 LEU A N 1
ATOM 807 C CA . LEU A 1 100 ? 3.111 -5.408 -0.016 1.00 83.50 100 LEU A CA 1
ATOM 808 C C . LEU A 1 100 ? 3.996 -6.646 -0.124 1.00 83.50 100 LEU A C 1
ATOM 810 O O . LEU A 1 100 ? 4.174 -7.110 -1.230 1.00 83.50 100 LEU A O 1
ATOM 814 N N . ASP A 1 101 ? 4.479 -7.245 0.959 1.00 81.88 101 ASP A N 1
ATOM 815 C CA . ASP A 1 101 ? 5.274 -8.478 0.908 1.00 81.88 101 ASP A CA 1
ATOM 816 C C . ASP A 1 101 ? 4.548 -9.586 0.117 1.00 81.88 101 ASP A C 1
ATOM 818 O O . ASP A 1 101 ? 5.138 -10.181 -0.784 1.00 81.88 101 ASP A O 1
ATOM 822 N N . GLU A 1 102 ? 3.251 -9.794 0.376 1.00 83.62 102 GLU A N 1
ATOM 823 C CA . GLU A 1 102 ? 2.420 -10.823 -0.270 1.00 83.62 102 GLU A CA 1
ATOM 824 C C . GLU A 1 102 ? 2.121 -10.531 -1.752 1.00 83.62 102 GLU A C 1
ATOM 826 O O . GLU A 1 102 ? 2.180 -11.439 -2.580 1.00 83.62 102 GLU A O 1
ATOM 831 N N . HIS A 1 103 ? 1.841 -9.274 -2.112 1.00 81.25 103 HIS A N 1
ATOM 832 C CA . HIS A 1 103 ? 1.415 -8.890 -3.469 1.00 81.25 103 HIS A CA 1
ATOM 833 C C . HIS A 1 103 ? 2.477 -8.138 -4.268 1.00 81.25 103 HIS A C 1
ATOM 835 O O . HIS A 1 103 ? 2.233 -7.692 -5.391 1.00 81.25 103 HIS A O 1
ATOM 841 N N . SER A 1 104 ? 3.678 -7.984 -3.723 1.00 73.06 104 SER A N 1
ATOM 842 C CA . SER A 1 104 ? 4.713 -7.175 -4.350 1.00 73.06 104 SER A CA 1
ATOM 843 C C . SER A 1 104 ? 5.114 -7.742 -5.712 1.00 73.06 104 SER A C 1
ATOM 845 O O . SER A 1 104 ? 5.387 -6.970 -6.617 1.00 73.06 104 SER A O 1
ATOM 847 N N . ALA A 1 105 ? 5.100 -9.055 -5.938 1.00 71.25 105 ALA A N 1
ATOM 848 C CA . ALA A 1 105 ? 5.418 -9.600 -7.263 1.00 71.25 105 ALA A CA 1
ATOM 849 C C . ALA A 1 105 ? 4.401 -9.196 -8.353 1.00 71.25 105 ALA A C 1
ATOM 851 O O . ALA A 1 105 ? 4.745 -9.147 -9.531 1.00 71.25 105 ALA A O 1
ATOM 852 N N . GLU A 1 106 ? 3.160 -8.899 -7.968 1.00 75.56 106 GLU A N 1
ATOM 853 C CA . GLU A 1 106 ? 2.055 -8.613 -8.889 1.00 75.56 106 GLU A CA 1
ATOM 854 C C . GLU A 1 106 ? 1.828 -7.116 -9.121 1.00 75.56 106 GLU A C 1
ATOM 856 O O . GLU A 1 106 ? 1.189 -6.720 -10.101 1.00 75.56 106 GLU A O 1
ATOM 861 N N . LEU A 1 107 ? 2.327 -6.278 -8.212 1.00 78.44 107 LEU A N 1
ATOM 862 C CA . LEU A 1 107 ? 2.195 -4.834 -8.312 1.00 78.44 107 LEU A CA 1
ATOM 863 C C . LEU A 1 107 ? 3.088 -4.293 -9.443 1.00 78.44 107 LEU A C 1
ATOM 865 O O . LEU A 1 107 ? 4.249 -4.687 -9.566 1.00 78.44 107 LEU A O 1
ATOM 869 N N . PRO A 1 108 ? 2.596 -3.349 -10.265 1.00 73.25 108 PRO A N 1
ATOM 870 C CA . PRO A 1 108 ? 3.376 -2.758 -11.347 1.00 73.25 108 PRO A CA 1
ATOM 871 C C . PRO A 1 108 ? 4.374 -1.727 -10.795 1.00 73.25 108 PRO A C 1
ATOM 873 O O . PRO A 1 108 ? 4.185 -0.514 -10.919 1.00 73.25 108 PRO A O 1
ATOM 876 N N . TRP A 1 109 ? 5.436 -2.214 -10.143 1.00 70.00 109 TRP A N 1
ATOM 877 C CA . TRP A 1 109 ? 6.490 -1.387 -9.542 1.00 70.00 109 TRP A CA 1
ATOM 878 C C . TRP A 1 109 ? 7.290 -0.605 -10.575 1.00 70.00 109 TRP A C 1
ATOM 880 O O . TRP A 1 109 ? 7.794 0.471 -10.263 1.00 70.00 109 TRP A O 1
ATOM 890 N N . LEU A 1 110 ? 7.403 -1.110 -11.799 1.00 63.34 110 LEU A N 1
ATOM 891 C CA . LEU A 1 110 ? 8.130 -0.450 -12.875 1.00 63.34 110 LEU A CA 1
ATOM 892 C C . LEU A 1 110 ? 7.129 0.311 -13.744 1.00 63.34 110 LEU A C 1
ATOM 894 O O . LEU A 1 110 ? 6.408 -0.278 -14.548 1.00 63.34 110 LEU A O 1
ATOM 898 N N . GLU A 1 111 ? 7.084 1.636 -13.603 1.00 57.22 111 GLU A N 1
ATOM 899 C CA . GLU A 1 111 ? 6.534 2.473 -14.671 1.00 57.22 111 GLU A CA 1
ATOM 900 C C . GLU A 1 111 ? 7.554 2.440 -15.815 1.00 57.22 111 GLU A C 1
ATOM 902 O O . GLU A 1 111 ? 8.498 3.223 -15.808 1.00 57.22 111 GLU A O 1
ATOM 907 N N . GLY A 1 112 ? 7.431 1.499 -16.758 1.00 42.25 112 GLY A N 1
ATOM 908 C CA . GLY A 1 112 ? 8.313 1.531 -17.931 1.00 42.25 112 GLY A CA 1
ATOM 909 C C . GLY A 1 112 ? 8.661 0.236 -18.652 1.00 42.25 112 GLY A C 1
ATOM 910 O O . GLY A 1 112 ? 9.686 0.229 -19.323 1.00 42.25 112 GLY A O 1
ATOM 911 N N . VAL A 1 113 ? 7.858 -0.829 -18.594 1.00 37.25 113 VAL A N 1
ATOM 912 C CA . VAL A 1 113 ? 8.012 -1.915 -19.580 1.00 37.25 113 VAL A CA 1
ATOM 913 C C . VAL A 1 113 ? 6.734 -2.037 -20.399 1.00 37.25 113 VAL A C 1
ATOM 915 O O . VAL A 1 113 ? 5.803 -2.763 -20.057 1.00 37.25 113 VAL A O 1
ATOM 918 N N . LYS A 1 114 ? 6.695 -1.241 -21.467 1.00 33.06 114 LYS A N 1
ATOM 919 C CA . LYS A 1 114 ? 5.980 -1.568 -22.698 1.00 33.06 114 LYS A CA 1
ATOM 920 C C . LYS A 1 114 ? 7.011 -1.987 -23.732 1.00 33.06 114 LYS A C 1
ATOM 922 O O . LYS A 1 114 ? 8.093 -1.357 -23.740 1.00 33.06 114 LYS A O 1
#

Nearest PDB structures (foldseek):
  6mn4-assembly6_F  TM=5.056E-01  e=8.097E-01  Escherichia coli
  9bcx-assembly1_8  TM=3.910E-01  e=8.097E-01  Saccharomyces cerevisiae
  8i0p-assembly1_K  TM=3.281E-01  e=9.198E-01  Homo sapiens
  8s0f-assembly1_A  TM=3.443E-01  e=5.141E+00  Homo sapiens
  7jps-assembly1_A  TM=3.203E-01  e=5.141E+00  Homo sapiens

InterPro domains:
  IPR008489 Protein of unknown function DUF771 [PF05595] (40-105)